Protein AF-A0A7X8FVE8-F1 (afdb_monomer_lite)

Foldseek 3Di:
DDPVQQPAWDDDLFFIKGKGAAPRPDHCVVGIDIDTDGCVVCLVVDDPVVSVVSVVSVVVD

Sequence (61 aa):
LSFSDLQAFTLSKTGITFLFSPYQVGSFAQGGFEVFIPYTDVEEYMDPEIAAIVHREEQEA

Structure (mmCIF, N/CA/C/O backbone):
data_AF-A0A7X8FVE8-F1
#
_entry.id   AF-A0A7X8FVE8-F1
#
loop_
_atom_site.group_PDB
_atom_site.id
_atom_site.type_symbol
_atom_site.label_atom_id
_atom_site.label_alt_id
_atom_site.label_comp_id
_atom_site.label_asym_id
_atom_site.label_entity_id
_atom_site.label_seq_id
_atom_site.pdbx_PDB_ins_code
_atom_site.Cartn_x
_atom_site.Cartn_y
_atom_site.Cartn_z
_atom_site.occupancy
_atom_site.B_iso_or_equiv
_atom_site.auth_seq_id
_atom_site.auth_comp_id
_atom_site.auth_asym_id
_atom_site.auth_atom_id
_atom_site.pdbx_PDB_model_num
ATOM 1 N N . LEU A 1 1 ? 3.498 -9.913 -11.055 1.00 77.62 1 LEU A N 1
ATOM 2 C CA . LEU A 1 1 ? 3.727 -9.502 -9.658 1.00 77.62 1 LEU A CA 1
ATOM 3 C C . LEU A 1 1 ? 3.880 -10.741 -8.802 1.00 77.62 1 LEU A C 1
ATOM 5 O O . LEU A 1 1 ? 3.127 -11.692 -8.984 1.00 77.62 1 LEU A O 1
ATOM 9 N N . SER A 1 2 ? 4.887 -10.739 -7.942 1.00 87.88 2 SER A N 1
ATOM 10 C CA . SER A 1 2 ? 5.188 -11.772 -6.954 1.00 87.88 2 SER A CA 1
ATOM 11 C C . SER A 1 2 ? 4.952 -11.226 -5.544 1.00 87.88 2 SER A C 1
ATOM 13 O O . SER A 1 2 ? 4.848 -10.019 -5.352 1.00 87.88 2 SER A O 1
ATOM 15 N N . PHE A 1 3 ? 4.905 -12.097 -4.536 1.00 88.00 3 PHE A N 1
ATOM 16 C CA . PHE A 1 3 ? 4.768 -11.656 -3.144 1.00 88.00 3 PHE A CA 1
ATOM 17 C C . PHE A 1 3 ? 5.913 -10.728 -2.705 1.00 88.00 3 PHE A C 1
ATOM 19 O O . PHE A 1 3 ? 5.694 -9.757 -1.987 1.00 88.00 3 PHE A O 1
ATOM 26 N N . SER A 1 4 ? 7.129 -10.976 -3.196 1.00 90.88 4 SER A N 1
ATOM 27 C CA . SER A 1 4 ? 8.301 -10.157 -2.882 1.00 90.88 4 SER A CA 1
ATOM 28 C C . SER A 1 4 ? 8.170 -8.705 -3.342 1.00 90.88 4 SER A C 1
ATOM 30 O O . SER A 1 4 ? 8.819 -7.841 -2.755 1.00 90.88 4 SER A O 1
ATOM 32 N N . ASP A 1 5 ? 7.320 -8.435 -4.337 1.00 90.38 5 ASP A N 1
ATOM 33 C CA . ASP A 1 5 ? 7.061 -7.088 -4.847 1.00 90.38 5 ASP A CA 1
ATOM 34 C C . ASP A 1 5 ? 6.243 -6.224 -3.876 1.00 90.38 5 ASP A C 1
ATOM 36 O O . ASP A 1 5 ? 6.285 -5.002 -3.976 1.00 90.38 5 ASP A O 1
ATOM 40 N N . LEU A 1 6 ? 5.532 -6.842 -2.924 1.00 92.31 6 LEU A N 1
ATOM 41 C CA . LEU A 1 6 ? 4.647 -6.170 -1.964 1.00 92.31 6 LEU A CA 1
ATOM 42 C C . LEU A 1 6 ? 5.341 -5.807 -0.640 1.00 92.31 6 LEU A C 1
ATOM 44 O O . 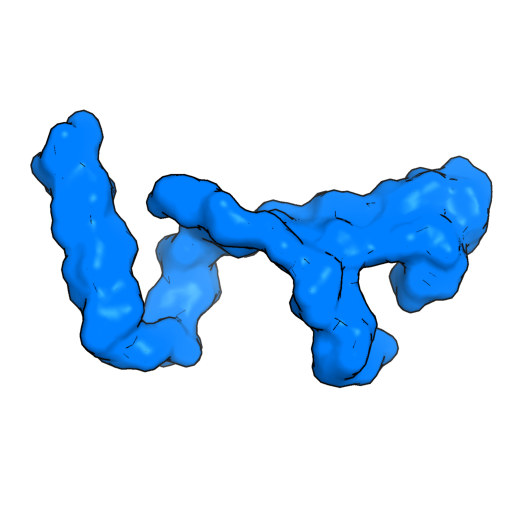LEU A 1 6 ? 4.695 -5.327 0.285 1.00 92.31 6 LEU A O 1
ATOM 48 N N . GLN A 1 7 ? 6.649 -6.047 -0.519 1.00 92.06 7 GLN A N 1
ATOM 49 C CA . GLN A 1 7 ? 7.388 -5.826 0.732 1.00 92.06 7 GLN A CA 1
ATOM 50 C C . GLN A 1 7 ? 7.570 -4.346 1.088 1.00 92.06 7 GLN A C 1
ATOM 52 O O . GLN A 1 7 ? 7.788 -4.021 2.253 1.00 92.06 7 GLN A O 1
ATOM 57 N N . ALA A 1 8 ? 7.498 -3.451 0.102 1.00 94.81 8 ALA A N 1
ATOM 58 C CA . ALA A 1 8 ? 7.561 -2.016 0.326 1.00 94.81 8 ALA A CA 1
ATOM 59 C C . ALA A 1 8 ? 6.144 -1.469 0.541 1.00 94.81 8 ALA A C 1
ATOM 61 O O . ALA A 1 8 ? 5.400 -1.239 -0.413 1.00 94.81 8 ALA A O 1
ATOM 62 N N . PHE A 1 9 ? 5.774 -1.262 1.803 1.00 96.31 9 PHE A N 1
ATOM 63 C CA . PHE A 1 9 ? 4.495 -0.665 2.171 1.00 96.31 9 PHE A CA 1
ATOM 64 C C . PHE A 1 9 ? 4.614 0.196 3.428 1.00 96.31 9 PHE A C 1
ATOM 66 O O . PHE A 1 9 ? 5.555 0.065 4.214 1.00 96.31 9 PHE A O 1
ATOM 73 N N . THR A 1 10 ? 3.635 1.071 3.621 1.00 95.75 10 THR A N 1
ATOM 74 C CA . THR A 1 10 ? 3.435 1.830 4.853 1.00 95.75 10 THR A CA 1
ATOM 75 C C . THR A 1 10 ? 2.050 1.543 5.420 1.00 95.75 10 THR A C 1
ATOM 77 O O . THR A 1 10 ? 1.109 1.225 4.692 1.00 95.75 10 THR A O 1
ATOM 80 N N . LEU A 1 11 ? 1.938 1.629 6.744 1.00 93.19 11 LEU A N 1
ATOM 81 C CA . LEU A 1 11 ? 0.672 1.525 7.461 1.00 93.19 11 LEU A CA 1
ATOM 82 C C . LEU A 1 11 ? 0.280 2.908 7.964 1.00 93.19 11 LEU A C 1
ATOM 84 O O . LEU A 1 11 ? 1.113 3.662 8.470 1.00 93.19 11 LEU A O 1
ATOM 88 N N . SER A 1 12 ? -1.000 3.221 7.842 1.00 91.50 12 SER A N 1
ATOM 89 C CA . SER A 1 12 ? -1.618 4.410 8.417 1.00 91.50 12 SER A CA 1
ATOM 90 C C . SER A 1 12 ? -2.794 4.003 9.304 1.00 91.50 12 SER A C 1
ATOM 92 O O . SER A 1 12 ? -3.138 2.822 9.385 1.00 91.50 12 SER A O 1
ATOM 94 N N . LYS A 1 13 ? -3.429 4.984 9.952 1.00 88.56 13 LYS A N 1
ATOM 95 C CA . LYS A 1 13 ? -4.652 4.752 10.733 1.00 88.56 13 LYS A CA 1
ATOM 96 C C . LYS A 1 13 ? -5.828 4.285 9.868 1.00 88.56 13 LYS A C 1
ATOM 98 O O . LYS A 1 13 ? -6.695 3.592 10.371 1.00 88.56 13 LYS A O 1
ATOM 103 N N . THR A 1 14 ? -5.851 4.641 8.584 1.00 90.19 14 THR A N 1
ATOM 104 C CA . THR A 1 14 ? -7.005 4.410 7.699 1.00 90.19 14 THR A CA 1
ATOM 105 C C . THR A 1 14 ? -6.786 3.294 6.676 1.00 90.19 14 THR A C 1
ATOM 107 O O . THR A 1 14 ? -7.739 2.850 6.039 1.00 90.19 14 THR A O 1
ATOM 110 N N . GLY A 1 15 ? -5.549 2.832 6.490 1.00 93.75 15 GLY A N 1
ATOM 111 C CA . GLY A 1 15 ? -5.250 1.778 5.527 1.00 93.75 15 GLY A CA 1
ATOM 112 C C . GLY A 1 15 ? -3.766 1.539 5.282 1.00 93.75 15 GLY A C 1
ATOM 113 O O . GLY A 1 15 ? -2.894 2.073 5.980 1.00 93.75 15 GLY A O 1
ATOM 114 N N . ILE A 1 16 ? -3.504 0.750 4.245 1.00 94.94 16 ILE A N 1
ATOM 115 C CA . ILE A 1 16 ? -2.184 0.282 3.817 1.00 94.94 16 ILE A CA 1
ATOM 116 C C . ILE A 1 16 ? -1.838 0.939 2.482 1.00 94.94 16 ILE A C 1
ATOM 118 O O . ILE A 1 16 ? -2.651 0.919 1.559 1.00 94.94 16 ILE A O 1
ATOM 122 N N . THR A 1 17 ? -0.623 1.464 2.344 1.00 97.31 17 THR A N 1
ATOM 123 C CA . THR A 1 17 ? -0.124 1.979 1.061 1.00 97.31 17 THR A CA 1
ATOM 124 C C . THR A 1 17 ? 1.041 1.132 0.571 1.00 97.31 17 THR A C 1
ATOM 126 O O . THR A 1 17 ? 2.074 1.070 1.231 1.00 97.31 17 THR A O 1
ATOM 129 N N . PHE A 1 18 ? 0.908 0.518 -0.604 1.00 96.75 18 PHE A N 1
ATOM 130 C CA . PHE A 1 18 ? 1.994 -0.184 -1.291 1.00 96.75 18 PHE A CA 1
ATOM 131 C C . PHE A 1 18 ? 2.761 0.758 -2.216 1.00 96.75 18 PHE A C 1
ATOM 133 O O . PHE A 1 18 ? 2.164 1.565 -2.932 1.00 96.75 18 PHE A O 1
ATOM 140 N N . LEU A 1 19 ? 4.085 0.619 -2.220 1.00 96.44 19 LEU A N 1
ATOM 141 C CA . LEU A 1 19 ? 5.009 1.453 -2.979 1.00 96.44 19 LEU A CA 1
ATOM 142 C C . LEU A 1 19 ? 5.715 0.600 -4.032 1.00 96.44 19 LEU A C 1
ATOM 144 O O . LEU A 1 19 ? 6.443 -0.335 -3.702 1.00 96.44 19 LEU A O 1
ATOM 148 N N . PHE A 1 20 ? 5.544 0.953 -5.302 1.00 96.06 20 PHE A N 1
ATOM 149 C CA . PHE A 1 20 ? 6.185 0.270 -6.420 1.00 96.06 20 PHE A CA 1
ATOM 150 C C . PHE A 1 20 ? 7.211 1.182 -7.083 1.00 96.06 20 PHE A C 1
ATOM 152 O O . PHE A 1 20 ? 6.899 2.297 -7.508 1.00 96.06 20 PHE A O 1
ATOM 159 N N . SER A 1 21 ? 8.442 0.691 -7.212 1.00 93.06 21 SER A N 1
ATOM 160 C CA . SER A 1 21 ? 9.507 1.415 -7.911 1.00 93.06 21 SER A CA 1
ATOM 161 C C . SER A 1 21 ? 9.244 1.468 -9.425 1.00 93.06 21 SER A C 1
ATOM 163 O O . SER A 1 21 ? 8.539 0.606 -9.964 1.00 93.06 21 SER A O 1
ATOM 165 N N . PRO A 1 22 ? 9.830 2.437 -10.156 1.00 94.19 22 PRO A N 1
ATOM 166 C CA . PRO A 1 22 ? 9.788 2.435 -11.617 1.00 94.19 22 PRO A CA 1
ATOM 167 C C . PRO A 1 22 ? 10.230 1.081 -12.196 1.00 94.19 22 PRO A C 1
ATOM 169 O O . PRO A 1 22 ? 11.131 0.445 -11.654 1.00 94.19 22 PRO A O 1
ATOM 172 N N . TYR A 1 23 ? 9.612 0.657 -13.302 1.00 91.62 23 TYR A N 1
ATOM 173 C CA . TYR A 1 23 ? 9.763 -0.670 -13.934 1.00 91.62 23 TYR A CA 1
ATOM 174 C C . TYR A 1 23 ? 9.134 -1.863 -13.211 1.00 91.62 23 TYR A C 1
ATOM 176 O O . TYR A 1 23 ? 9.004 -2.921 -13.822 1.00 91.62 23 TYR A O 1
ATOM 184 N N . GLN A 1 24 ? 8.710 -1.726 -11.956 1.00 89.44 24 GLN A N 1
ATOM 185 C CA . GLN A 1 24 ? 8.175 -2.868 -11.213 1.00 89.44 24 GLN A CA 1
ATOM 186 C C . GLN A 1 24 ? 6.783 -3.289 -11.711 1.00 89.44 24 GLN A C 1
ATOM 188 O O . GLN A 1 24 ? 6.479 -4.477 -11.804 1.00 89.44 24 GLN A O 1
ATOM 193 N N . VAL A 1 25 ? 5.946 -2.311 -12.066 1.00 91.94 25 VAL A N 1
ATOM 194 C CA . VAL A 1 25 ? 4.563 -2.530 -12.537 1.00 91.94 25 VAL A CA 1
ATOM 195 C C . VAL A 1 25 ? 4.234 -1.821 -13.851 1.00 91.94 25 VAL A C 1
ATOM 197 O O . VAL A 1 25 ? 3.208 -2.107 -14.462 1.00 91.94 25 VAL A O 1
ATOM 200 N N . GLY A 1 26 ? 5.091 -0.909 -14.306 1.00 89.94 26 GLY A N 1
ATOM 201 C CA . GLY A 1 26 ? 4.844 -0.074 -15.478 1.00 89.94 26 GLY A CA 1
ATOM 202 C C . GLY A 1 26 ? 6.133 0.455 -16.090 1.00 89.94 26 GLY A C 1
ATOM 203 O O . GLY A 1 26 ? 7.232 0.136 -15.642 1.00 89.94 26 GLY A O 1
ATOM 204 N N . SER A 1 27 ? 6.009 1.269 -17.135 1.00 91.81 27 SER A N 1
ATOM 205 C CA . SER A 1 27 ? 7.174 1.883 -17.778 1.00 91.81 27 SER A CA 1
ATOM 206 C C . SER A 1 27 ? 7.810 2.945 -16.879 1.00 91.81 27 SER A C 1
ATOM 208 O O . SER A 1 27 ? 7.131 3.608 -16.102 1.00 91.81 27 SER A O 1
ATOM 210 N N . PHE A 1 28 ? 9.112 3.180 -17.028 1.00 91.50 28 PHE A N 1
ATOM 211 C CA . PHE A 1 28 ? 9.803 4.208 -16.243 1.00 91.50 28 PHE A CA 1
ATOM 212 C C . PHE A 1 28 ? 9.295 5.625 -16.475 1.00 91.50 28 PHE A C 1
ATOM 214 O O . PHE A 1 28 ? 9.315 6.430 -15.552 1.00 91.50 28 PHE A O 1
ATOM 221 N N . ALA A 1 29 ? 8.789 5.923 -17.674 1.00 95.38 29 ALA A N 1
ATOM 222 C CA . ALA A 1 29 ? 8.196 7.224 -17.974 1.00 95.38 29 ALA A CA 1
ATOM 223 C C . ALA A 1 29 ? 6.968 7.539 -17.098 1.00 95.38 29 ALA A C 1
ATOM 225 O O . ALA A 1 29 ? 6.626 8.706 -16.939 1.00 95.38 29 ALA A O 1
ATOM 226 N N . GLN A 1 30 ? 6.322 6.518 -16.524 1.00 93.38 30 GLN A N 1
ATOM 227 C CA . GLN A 1 30 ? 5.201 6.679 -15.595 1.00 93.38 30 GLN A CA 1
ATOM 228 C C . GLN A 1 30 ? 5.657 6.909 -14.145 1.00 93.38 30 GLN A C 1
ATOM 230 O O . GLN A 1 30 ? 4.840 7.292 -13.317 1.00 93.38 30 GLN A O 1
ATOM 235 N N . GLY A 1 31 ? 6.944 6.718 -13.839 1.00 93.50 31 GLY A N 1
ATOM 236 C CA . GLY A 1 31 ? 7.477 6.823 -12.483 1.00 93.50 31 GLY A CA 1
ATOM 237 C C . GLY A 1 31 ? 7.169 5.601 -11.613 1.00 93.5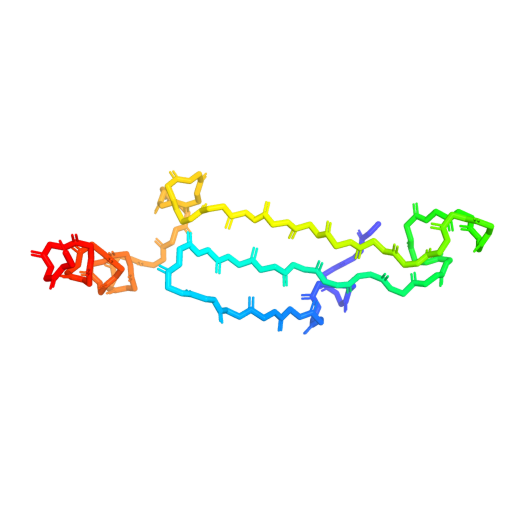0 31 GLY A C 1
ATOM 238 O O . GLY A 1 31 ? 6.956 4.495 -12.113 1.00 93.50 31 GLY A O 1
ATOM 239 N N . GLY A 1 32 ? 7.232 5.803 -10.296 1.00 94.19 32 GLY A N 1
ATOM 240 C CA . GLY A 1 32 ? 6.761 4.825 -9.317 1.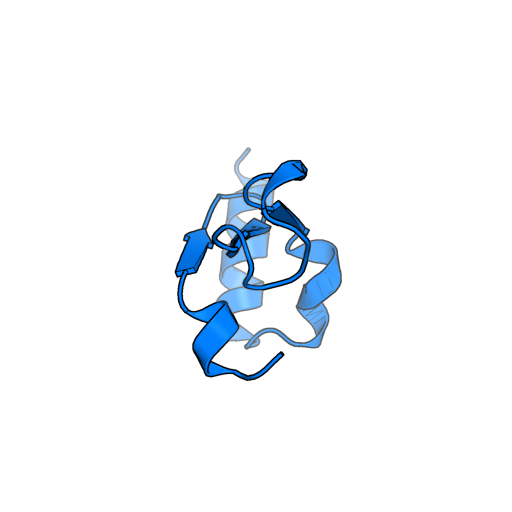00 94.19 32 GLY A CA 1
ATOM 241 C C . GLY A 1 32 ? 5.244 4.894 -9.154 1.00 94.19 32 GLY A C 1
ATOM 242 O O . GLY A 1 32 ? 4.616 5.870 -9.561 1.00 94.19 32 GLY A O 1
ATOM 243 N N . PHE A 1 33 ? 4.665 3.863 -8.550 1.00 95.00 33 PHE A N 1
ATOM 244 C CA . PHE A 1 33 ? 3.235 3.813 -8.250 1.00 95.00 33 PHE A CA 1
ATOM 245 C C . PHE A 1 33 ? 3.013 3.707 -6.747 1.00 95.00 33 PHE A C 1
ATOM 247 O O . PHE A 1 33 ? 3.747 3.008 -6.051 1.00 95.00 33 PHE A O 1
ATOM 254 N N . GLU A 1 34 ? 1.955 4.358 -6.277 1.00 95.81 34 GLU A N 1
ATOM 255 C CA . GLU A 1 34 ? 1.471 4.261 -4.905 1.00 95.81 34 GLU A CA 1
ATOM 256 C C . GLU A 1 34 ? 0.037 3.735 -4.942 1.00 95.81 34 GLU A C 1
ATOM 258 O O . GLU A 1 34 ? -0.809 4.274 -5.659 1.00 95.81 34 GLU A O 1
ATOM 263 N N . VAL A 1 35 ? -0.231 2.658 -4.206 1.00 95.88 35 VAL A N 1
ATOM 264 C CA . VAL A 1 35 ? -1.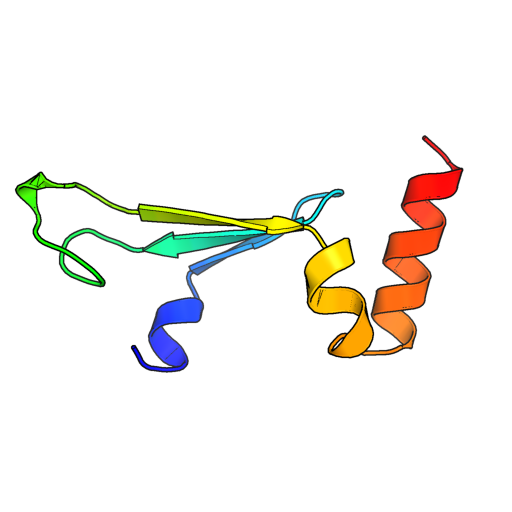551 2.018 -4.161 1.00 95.88 35 VAL A CA 1
ATOM 265 C C . VAL A 1 35 ? -2.035 2.002 -2.722 1.00 95.88 35 VAL A C 1
ATOM 267 O O . VAL A 1 35 ? -1.496 1.268 -1.899 1.00 95.88 35 VAL A O 1
ATOM 270 N N . PHE A 1 36 ? -3.051 2.812 -2.432 1.00 96.88 36 PHE A N 1
ATOM 271 C CA . PHE A 1 36 ? -3.705 2.858 -1.128 1.00 96.88 36 PHE A CA 1
ATOM 272 C C . PHE A 1 36 ? -4.893 1.895 -1.082 1.00 96.88 36 PHE A C 1
ATOM 274 O O . PHE A 1 36 ? -5.718 1.883 -1.995 1.00 96.88 36 PHE A O 1
ATOM 281 N N . ILE A 1 37 ? -4.977 1.119 -0.003 1.00 95.19 37 ILE A N 1
ATOM 282 C CA . ILE A 1 37 ? -6.064 0.187 0.286 1.00 95.19 37 ILE A CA 1
ATOM 283 C C . ILE A 1 37 ? -6.620 0.524 1.677 1.00 95.19 37 ILE A C 1
ATOM 285 O O . ILE A 1 37 ? -5.882 0.388 2.660 1.00 95.19 37 ILE A O 1
ATOM 289 N N . PRO A 1 38 ? -7.883 0.970 1.792 1.00 94.88 38 PRO A N 1
ATOM 290 C CA . PRO A 1 38 ? -8.501 1.215 3.090 1.00 94.88 38 PRO A CA 1
ATOM 291 C C . PRO A 1 38 ? -8.745 -0.109 3.827 1.00 94.88 38 PRO A C 1
ATOM 293 O O . PRO A 1 38 ? -9.008 -1.137 3.199 1.00 94.88 38 PRO A O 1
ATOM 296 N N . TYR A 1 39 ? -8.689 -0.099 5.163 1.00 92.44 39 TYR A N 1
ATOM 297 C CA . TYR A 1 39 ? -8.901 -1.328 5.943 1.00 92.44 39 TYR A CA 1
ATOM 298 C C . TYR A 1 39 ? -10.301 -1.927 5.753 1.00 92.44 39 TYR A C 1
ATOM 300 O O . TYR A 1 39 ? -10.446 -3.145 5.795 1.00 92.44 39 TYR A O 1
ATOM 308 N N . THR A 1 40 ? -11.300 -1.095 5.444 1.00 91.81 40 THR A N 1
ATOM 309 C CA . THR A 1 40 ? -12.675 -1.522 5.141 1.00 91.81 40 THR A CA 1
ATOM 310 C C . THR A 1 40 ? -12.760 -2.512 3.981 1.00 91.81 40 THR A C 1
ATOM 312 O O . THR A 1 40 ? -13.647 -3.358 3.961 1.00 91.81 40 THR A O 1
ATOM 315 N N . ASP A 1 41 ? -11.838 -2.433 3.017 1.00 93.31 41 ASP A N 1
ATOM 316 C CA . ASP A 1 41 ? -11.866 -3.278 1.817 1.00 93.31 41 ASP A CA 1
ATOM 317 C C . ASP A 1 41 ? -11.187 -4.637 2.044 1.00 93.31 41 ASP A C 1
ATOM 319 O O . ASP A 1 41 ? -11.383 -5.571 1.265 1.00 93.31 41 ASP A O 1
ATOM 323 N N . VAL A 1 42 ? -10.370 -4.754 3.097 1.00 91.44 42 VAL A N 1
ATOM 324 C CA . VAL A 1 42 ? -9.585 -5.962 3.402 1.00 91.44 42 VAL A CA 1
ATOM 325 C C . VAL A 1 42 ? -9.982 -6.635 4.708 1.00 91.44 42 VAL A C 1
ATOM 327 O O . VAL A 1 42 ? -9.441 -7.692 5.018 1.00 91.44 42 VAL A O 1
ATOM 330 N N . GLU A 1 43 ? -10.937 -6.066 5.442 1.00 88.44 43 GLU A N 1
ATOM 331 C CA . GLU A 1 43 ? -11.370 -6.515 6.765 1.00 88.44 43 GLU A CA 1
ATOM 332 C C . GLU A 1 43 ? -11.691 -8.018 6.821 1.00 88.44 43 GLU A C 1
ATOM 334 O O . GLU A 1 43 ? -11.234 -8.710 7.727 1.00 88.44 43 GLU A O 1
ATOM 339 N N . GLU A 1 44 ? -12.395 -8.550 5.816 1.00 91.06 44 GLU A N 1
ATOM 340 C CA . GLU A 1 44 ? -12.757 -9.976 5.735 1.00 91.06 44 GLU A CA 1
ATOM 341 C C . GLU A 1 44 ? -11.533 -10.909 5.647 1.00 91.06 44 GLU A C 1
ATOM 343 O O . GLU A 1 44 ? -11.598 -12.077 6.028 1.00 91.06 44 GLU A O 1
ATOM 348 N N . TYR A 1 45 ? -10.402 -10.393 5.165 1.00 89.81 45 TYR A N 1
ATOM 349 C CA . TYR A 1 45 ? -9.155 -11.138 4.988 1.00 89.81 45 TYR A CA 1
ATOM 350 C C . TYR A 1 45 ? -8.141 -10.876 6.106 1.00 89.81 45 TYR A C 1
ATOM 352 O O . TYR A 1 45 ? -7.061 -11.476 6.106 1.00 89.81 45 TYR A O 1
ATOM 360 N N . MET A 1 46 ? -8.447 -9.963 7.028 1.00 88.75 46 MET A N 1
ATOM 361 C CA . MET A 1 46 ? -7.571 -9.637 8.144 1.00 88.75 46 MET A CA 1
ATOM 362 C C . MET A 1 46 ? -7.670 -10.692 9.239 1.00 88.75 46 MET A C 1
ATOM 364 O O . MET A 1 46 ? -8.704 -11.325 9.451 1.00 88.75 46 MET A O 1
ATOM 368 N N . ASP A 1 47 ? -6.573 -10.853 9.974 1.00 91.44 47 ASP A N 1
ATOM 369 C CA . ASP 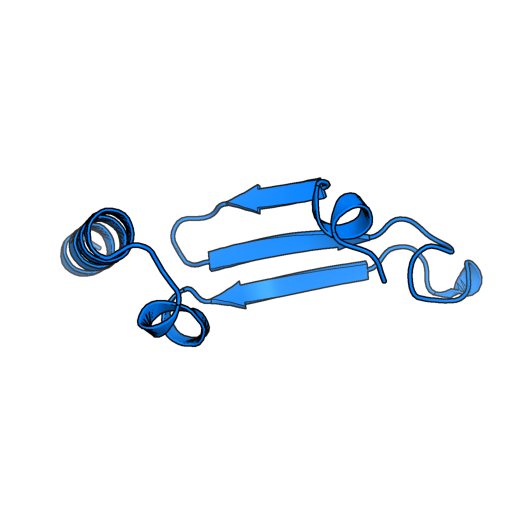A 1 47 ? -6.625 -11.612 11.213 1.00 91.44 47 ASP A CA 1
ATOM 370 C C . ASP A 1 47 ? -7.646 -10.958 12.173 1.00 91.44 47 ASP A C 1
ATOM 372 O O . ASP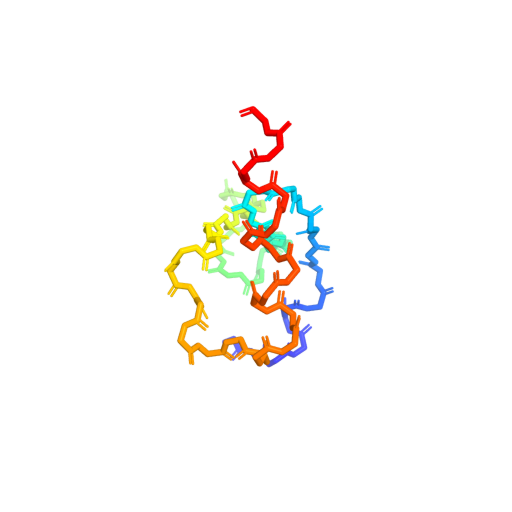 A 1 47 ? -7.608 -9.730 12.341 1.00 91.44 47 ASP A O 1
ATOM 376 N N . PRO A 1 48 ? -8.553 -11.731 12.802 1.00 86.31 48 PRO A N 1
ATOM 377 C CA . PRO A 1 48 ? -9.618 -11.182 13.638 1.00 86.31 48 PRO A CA 1
ATOM 378 C C . PRO A 1 48 ? -9.114 -10.313 14.796 1.00 86.31 48 PRO A C 1
ATOM 380 O O . PRO A 1 48 ? -9.791 -9.358 15.183 1.00 86.31 48 PRO A O 1
ATOM 383 N N . GLU A 1 49 ? -7.935 -10.616 15.352 1.00 87.06 49 GLU A N 1
ATOM 384 C CA . GLU A 1 49 ? -7.352 -9.823 16.438 1.00 87.06 49 GLU A CA 1
ATOM 385 C C . GLU A 1 49 ? -6.902 -8.448 15.934 1.00 87.06 49 GLU A C 1
ATOM 387 O O . GLU A 1 49 ? -7.094 -7.439 16.614 1.00 87.06 49 GLU A O 1
ATOM 392 N N . ILE A 1 50 ? -6.361 -8.387 14.714 1.00 82.94 50 ILE A N 1
ATOM 393 C CA . ILE A 1 50 ? -5.932 -7.136 14.081 1.00 82.94 50 ILE A CA 1
ATOM 394 C C . ILE A 1 50 ? -7.141 -6.316 13.624 1.00 82.94 50 ILE A C 1
ATOM 396 O O . ILE A 1 50 ? -7.172 -5.107 13.857 1.00 82.94 50 ILE A O 1
ATOM 400 N N . ALA A 1 51 ? -8.160 -6.956 13.045 1.00 83.31 51 ALA A N 1
ATOM 401 C CA . ALA A 1 51 ? -9.404 -6.286 12.661 1.00 83.31 51 ALA A CA 1
ATOM 402 C C . ALA A 1 51 ? -10.067 -5.599 13.870 1.00 83.31 51 ALA A C 1
ATOM 404 O O . ALA A 1 51 ? -10.463 -4.437 13.796 1.00 83.31 51 ALA A O 1
ATOM 405 N N . ALA A 1 52 ? -10.096 -6.267 15.029 1.00 82.31 52 ALA A N 1
ATOM 406 C CA . ALA A 1 52 ? -10.641 -5.696 16.260 1.00 82.31 52 ALA A CA 1
ATOM 407 C C . ALA A 1 52 ? -9.871 -4.461 16.774 1.00 82.31 52 ALA A C 1
ATOM 409 O O . ALA A 1 52 ? -10.464 -3.603 17.430 1.00 82.31 52 ALA A O 1
ATOM 410 N N . ILE A 1 53 ? -8.565 -4.358 16.501 1.00 81.00 53 ILE A N 1
ATOM 411 C CA . ILE A 1 53 ? -7.748 -3.191 16.872 1.00 81.00 53 ILE A CA 1
ATOM 412 C C . ILE A 1 53 ? -8.075 -2.000 15.969 1.00 81.00 53 ILE A C 1
ATOM 414 O O . ILE A 1 53 ? -8.261 -0.895 16.477 1.00 81.00 53 ILE A O 1
ATOM 418 N N . VAL A 1 54 ? -8.194 -2.226 14.658 1.00 78.12 54 VAL A N 1
ATOM 419 C CA . VAL A 1 54 ? -8.522 -1.168 13.687 1.00 78.12 54 VAL A CA 1
ATOM 420 C C . VAL A 1 54 ? -9.878 -0.533 14.007 1.00 78.12 54 VAL A C 1
ATOM 422 O O . VAL A 1 54 ? -9.974 0.688 14.098 1.00 78.12 54 VAL A O 1
ATOM 425 N N . HIS A 1 55 ? -10.892 -1.350 14.307 1.00 72.31 55 HIS A N 1
ATOM 426 C CA . HIS A 1 55 ? -12.229 -0.862 14.677 1.00 72.31 55 HIS A CA 1
ATOM 427 C C . HIS A 1 55 ? -12.283 -0.087 15.995 1.00 72.31 55 HIS A C 1
ATOM 429 O O . HIS A 1 55 ? -13.173 0.741 16.184 1.00 72.31 55 HIS A O 1
ATOM 435 N N . ARG A 1 56 ? -11.366 -0.349 16.935 1.00 66.75 56 ARG A N 1
ATOM 436 C CA . ARG A 1 56 ? -11.310 0.409 18.196 1.00 66.75 56 ARG A CA 1
ATOM 437 C C . ARG A 1 56 ? -10.801 1.831 17.986 1.00 66.75 56 ARG A C 1
ATOM 439 O O . ARG A 1 56 ? -11.342 2.741 18.601 1.00 66.75 56 ARG A O 1
ATOM 446 N N . GLU A 1 57 ? -9.823 2.023 17.103 1.00 62.31 57 GLU A N 1
ATOM 447 C CA . GLU A 1 57 ? -9.267 3.352 16.813 1.00 62.31 57 GLU A CA 1
ATOM 448 C C . GLU A 1 57 ? -10.260 4.256 16.058 1.00 62.31 57 GLU A C 1
ATOM 450 O O . GLU A 1 57 ? -10.240 5.468 16.261 1.00 62.31 57 GLU A O 1
ATOM 455 N N . GLU A 1 58 ? -11.155 3.701 15.230 1.00 57.59 58 GLU A N 1
ATOM 456 C CA . GLU A 1 58 ? -12.181 4.491 14.523 1.00 57.59 58 GLU A CA 1
ATOM 457 C C . GLU A 1 58 ? -13.276 5.049 15.450 1.00 57.59 58 GLU A C 1
ATOM 459 O O . GLU A 1 58 ? -13.926 6.031 15.100 1.00 57.59 58 GLU A O 1
ATOM 464 N N . GLN A 1 59 ? -13.480 4.466 16.638 1.00 56.75 59 GLN A N 1
ATOM 465 C CA . GLN A 1 59 ? -14.497 4.922 17.600 1.00 56.75 59 GLN A CA 1
ATOM 466 C C . GLN A 1 59 ? -13.987 5.987 18.584 1.00 56.75 59 GLN A C 1
ATOM 468 O O . GLN A 1 59 ? -14.790 6.594 19.294 1.00 56.75 59 GLN A O 1
ATOM 473 N N . GLU A 1 60 ? -12.674 6.225 18.631 1.00 53.91 60 GLU A N 1
ATOM 474 C CA . GLU A 1 60 ? -12.040 7.231 19.498 1.00 53.91 60 GLU A CA 1
ATOM 475 C C . GLU A 1 60 ? -11.674 8.536 18.753 1.00 53.91 60 GLU A C 1
ATOM 477 O O . GLU A 1 60 ? -11.089 9.436 19.363 1.00 53.91 60 GLU A O 1
ATOM 482 N N . ALA A 1 61 ? -12.024 8.655 17.462 1.00 49.41 61 ALA A N 1
ATOM 483 C CA . ALA A 1 61 ? -11.739 9.805 16.592 1.00 49.41 61 ALA A CA 1
ATOM 484 C C . ALA A 1 61 ? -12.948 10.728 16.353 1.00 49.41 61 ALA A C 1
ATOM 486 O O . ALA A 1 61 ? -14.085 10.225 16.211 1.00 49.41 61 ALA A O 1
#

Radius of gyration: 14.25 Å; chains: 1; bounding box: 24×22×38 Å

pLDDT: mean 87.65, std 11.17, range [49.41, 97.31]

Secondary structure (DSSP, 8-state):
--GGGG--EEE-SSEEEEEE-TTTSS-GGG--EEEEEEHHHHGGGS-HHHHHHHHHHHT--